Protein AF-A0A7X8PQJ4-F1 (afdb_monomer)

Secondary structure (DSSP, 8-state):
-----HHHHHHHHHHHHHHHHHHTT---HHHHHHHHHHHHHHHHS-HHHHHHHHHHHHHHHHHHHHHHHHHHHHHHHHHHHHHHTTHHHHHHHHHHTT--SHHHHHHHHHHHHHHHHHHH-HHHHHHHHHHHHHHHHH--

Mean predicted aligned error: 9.0 Å

Radius of gyration: 23.48 Å; Cα contacts (8 Å, |Δi|>4): 88; chains: 1; bounding box: 51×36×57 Å

Structure (mmCIF, N/CA/C/O backbone):
data_AF-A0A7X8PQJ4-F1
#
_entry.id   AF-A0A7X8PQJ4-F1
#
loop_
_atom_site.group_PDB
_atom_site.id
_atom_site.type_symbol
_atom_site.label_atom_id
_atom_site.label_alt_id
_atom_site.label_comp_id
_atom_site.label_asym_id
_atom_site.label_entity_id
_atom_site.label_seq_id
_atom_site.pdbx_PDB_ins_code
_atom_site.Cartn_x
_atom_site.Cartn_y
_atom_site.Cartn_z
_atom_site.occupancy
_atom_site.B_iso_or_equiv
_atom_site.auth_seq_id
_atom_site.auth_comp_id
_atom_site.auth_asym_id
_atom_site.auth_atom_id
_atom_site.pdbx_PDB_model_num
ATOM 1 N N . MET A 1 1 ? 5.283 24.156 -24.333 1.00 41.66 1 MET A N 1
ATOM 2 C CA . MET A 1 1 ? 4.123 23.483 -24.955 1.00 41.66 1 MET A CA 1
ATOM 3 C C . MET A 1 1 ? 4.393 21.994 -24.891 1.00 41.66 1 MET A C 1
ATOM 5 O O . MET A 1 1 ? 5.448 21.582 -25.348 1.00 41.66 1 MET A O 1
ATOM 9 N N . VAL A 1 2 ? 3.533 21.214 -24.233 1.00 55.91 2 VAL A N 1
ATOM 10 C CA . VAL A 1 2 ? 3.668 19.750 -24.219 1.00 55.91 2 VAL A CA 1
ATOM 11 C C . VAL A 1 2 ? 3.166 19.260 -25.573 1.00 55.91 2 VAL A C 1
ATOM 13 O O . VAL A 1 2 ? 1.962 19.221 -25.806 1.00 55.91 2 VAL A O 1
ATOM 16 N N . GLU A 1 3 ? 4.080 18.985 -26.501 1.00 59.69 3 GLU A N 1
ATOM 17 C CA . GLU A 1 3 ? 3.723 18.332 -27.759 1.00 59.69 3 GLU A CA 1
ATOM 18 C C . GLU A 1 3 ? 3.397 16.865 -27.464 1.00 59.69 3 GLU A C 1
ATOM 20 O O . GLU A 1 3 ? 4.221 16.127 -26.916 1.00 59.69 3 GLU A O 1
ATOM 25 N N . LEU A 1 4 ? 2.178 16.436 -27.805 1.00 64.31 4 LEU A N 1
ATOM 26 C CA . LEU A 1 4 ? 1.785 15.030 -27.744 1.00 64.31 4 LEU A CA 1
ATOM 27 C C . LEU A 1 4 ? 2.566 14.237 -28.798 1.00 64.31 4 LEU A C 1
ATOM 29 O O . LEU A 1 4 ? 2.097 14.008 -29.910 1.00 64.31 4 LEU A O 1
ATOM 33 N N . GLY A 1 5 ? 3.781 13.828 -28.444 1.00 79.12 5 GLY A N 1
ATOM 34 C CA . GLY A 1 5 ? 4.595 12.937 -29.262 1.00 79.12 5 GLY A CA 1
ATOM 35 C C . GLY A 1 5 ? 4.077 11.495 -29.257 1.00 79.12 5 GLY A C 1
ATOM 36 O O . GLY A 1 5 ? 3.296 11.097 -28.389 1.00 79.12 5 GLY A O 1
ATOM 37 N N . LEU A 1 6 ? 4.595 10.686 -30.186 1.00 77.12 6 LEU A N 1
ATOM 38 C CA . LEU A 1 6 ? 4.273 9.261 -30.379 1.00 77.12 6 LEU A CA 1
ATOM 39 C C . LEU A 1 6 ? 4.314 8.433 -29.074 1.00 77.12 6 LEU A C 1
ATOM 41 O O . LEU A 1 6 ? 3.552 7.486 -28.895 1.00 77.12 6 LEU A O 1
ATOM 45 N N . ILE A 1 7 ? 5.178 8.827 -28.133 1.00 80.56 7 ILE A N 1
ATOM 46 C CA . ILE A 1 7 ? 5.377 8.154 -26.845 1.00 80.56 7 ILE A CA 1
ATOM 47 C C . ILE A 1 7 ? 4.167 8.265 -25.908 1.00 80.56 7 ILE A C 1
ATOM 49 O O . ILE A 1 7 ? 3.881 7.327 -25.168 1.00 80.56 7 ILE A O 1
ATOM 53 N N . HIS A 1 8 ? 3.423 9.375 -25.963 1.00 82.31 8 HIS A N 1
ATOM 54 C CA . HIS A 1 8 ? 2.251 9.588 -25.108 1.00 82.31 8 HIS A CA 1
ATOM 55 C C . HIS A 1 8 ? 1.092 8.686 -25.547 1.00 82.31 8 HIS A C 1
ATOM 57 O O . HIS A 1 8 ? 0.395 8.115 -24.710 1.00 82.31 8 HIS A O 1
ATOM 63 N N . TRP A 1 9 ? 0.931 8.493 -26.861 1.00 84.44 9 TRP A N 1
ATOM 64 C CA . TRP A 1 9 ? -0.037 7.549 -27.422 1.00 84.44 9 TRP A CA 1
ATOM 65 C C . TRP A 1 9 ? 0.334 6.094 -27.133 1.00 84.44 9 TRP A C 1
ATOM 67 O O . TRP A 1 9 ? -0.539 5.307 -26.765 1.00 84.44 9 TRP A O 1
ATOM 77 N N . ALA A 1 10 ? 1.621 5.746 -27.224 1.00 84.31 10 ALA A N 1
ATOM 78 C CA . ALA A 1 10 ? 2.101 4.426 -26.821 1.00 84.31 10 ALA A CA 1
ATOM 79 C C . ALA A 1 10 ? 1.835 4.162 -25.328 1.00 84.31 10 ALA A C 1
ATOM 81 O O . ALA A 1 10 ? 1.348 3.091 -24.968 1.00 84.31 10 ALA A O 1
ATOM 82 N N . TYR A 1 11 ? 2.081 5.150 -24.462 1.00 86.12 11 TYR A N 1
ATOM 83 C CA . TYR A 1 11 ? 1.780 5.056 -23.034 1.00 86.12 11 TYR A CA 1
ATOM 84 C C . TYR A 1 11 ? 0.283 4.833 -22.776 1.00 86.12 11 TYR A C 1
ATOM 86 O O . TYR A 1 11 ? -0.079 3.890 -22.072 1.00 86.12 11 TYR A O 1
ATOM 94 N N . LEU A 1 12 ? -0.591 5.638 -23.394 1.00 88.62 12 LEU A N 1
ATOM 95 C CA . LEU A 1 12 ? -2.046 5.504 -23.253 1.00 88.62 12 LEU A CA 1
ATOM 96 C C . LEU A 1 12 ? -2.536 4.112 -23.682 1.00 88.62 12 LEU A C 1
ATOM 98 O O . LEU A 1 12 ? -3.353 3.502 -22.991 1.00 88.62 12 LEU A O 1
ATOM 102 N N . PHE A 1 13 ? -2.008 3.590 -24.793 1.00 90.38 13 PHE A N 1
ATOM 103 C CA . PHE A 1 13 ? -2.324 2.244 -25.265 1.00 90.38 13 PHE A CA 1
ATOM 104 C C . PHE A 1 13 ? -1.974 1.179 -24.215 1.00 90.38 13 PHE A C 1
ATOM 106 O O . PHE A 1 13 ? -2.826 0.361 -23.871 1.00 90.38 13 PHE A O 1
ATOM 113 N N . PHE A 1 14 ? -0.766 1.213 -23.644 1.00 87.75 14 PHE A N 1
ATOM 114 C CA . PHE A 1 14 ? -0.373 0.245 -22.615 1.00 87.75 14 PHE A CA 1
ATOM 115 C C . PHE A 1 14 ? -1.207 0.362 -21.335 1.00 87.75 14 PHE A C 1
ATOM 117 O O . PHE A 1 14 ? -1.555 -0.665 -20.752 1.00 87.75 14 PHE A O 1
ATOM 124 N N . VAL A 1 15 ? -1.598 1.574 -20.927 1.00 90.19 15 VAL A N 1
ATOM 125 C CA . VAL A 1 15 ? -2.512 1.771 -19.787 1.00 90.19 15 VAL A CA 1
ATOM 126 C C . VAL A 1 15 ? -3.863 1.097 -20.042 1.00 90.19 15 VAL A C 1
ATOM 128 O O . VAL A 1 15 ? -4.360 0.380 -19.173 1.00 90.19 15 VAL A O 1
ATOM 131 N N . LEU A 1 16 ? -4.435 1.250 -21.238 1.00 92.62 16 LEU A N 1
ATOM 132 C CA . LEU A 1 16 ? -5.688 0.580 -21.602 1.00 92.62 16 LEU A CA 1
ATOM 133 C C . LEU A 1 16 ? -5.553 -0.947 -21.599 1.00 92.62 16 LEU A C 1
ATOM 135 O O . LEU A 1 16 ? -6.453 -1.637 -21.117 1.00 92.62 16 LEU A O 1
ATOM 139 N N . VAL A 1 17 ? -4.427 -1.483 -22.080 1.00 90.62 17 VAL A N 1
ATOM 140 C CA . VAL A 1 17 ? -4.157 -2.930 -22.041 1.00 90.62 17 VAL A CA 1
ATOM 141 C C . VAL A 1 17 ? -4.075 -3.431 -20.596 1.00 90.62 17 VAL A C 1
ATOM 143 O O . VAL A 1 17 ? -4.689 -4.450 -20.278 1.00 90.62 17 VAL A O 1
ATOM 146 N N . ILE A 1 18 ? -3.392 -2.707 -19.701 1.00 90.88 18 ILE A N 1
ATOM 147 C CA . ILE A 1 18 ? -3.318 -3.054 -18.271 1.00 90.88 18 ILE A CA 1
ATOM 148 C C . ILE A 1 18 ? -4.719 -3.063 -17.646 1.00 90.88 18 ILE A C 1
ATOM 150 O O . ILE A 1 18 ? -5.077 -4.030 -16.973 1.00 90.88 18 ILE A O 1
ATOM 154 N N . ILE A 1 19 ? -5.537 -2.038 -17.907 1.00 92.31 19 ILE A N 1
ATOM 155 C CA . ILE A 1 19 ? -6.917 -1.962 -17.399 1.00 92.31 19 ILE A CA 1
ATOM 156 C C . ILE A 1 19 ? -7.759 -3.130 -17.927 1.00 92.31 19 ILE A C 1
ATOM 158 O O . ILE A 1 19 ? -8.479 -3.764 -17.157 1.00 92.31 19 ILE A O 1
ATOM 162 N N . CYS A 1 20 ? -7.647 -3.463 -19.214 1.00 91.69 20 CYS A N 1
ATOM 163 C CA . CYS A 1 20 ? -8.364 -4.593 -19.805 1.00 91.69 20 CYS A CA 1
ATOM 164 C C . CYS A 1 20 ? -7.999 -5.917 -19.108 1.00 91.69 20 CYS A C 1
ATOM 166 O O . CYS A 1 20 ? -8.875 -6.695 -18.731 1.00 91.69 20 CYS A O 1
ATOM 168 N N . VAL A 1 21 ? -6.710 -6.136 -18.837 1.00 91.62 21 VAL A N 1
ATOM 169 C CA . VAL A 1 21 ? -6.214 -7.329 -18.131 1.00 91.62 21 VAL A CA 1
ATOM 170 C C . VAL A 1 21 ? -6.699 -7.364 -16.675 1.00 91.62 21 VAL A C 1
ATOM 172 O O . VAL A 1 21 ? -7.096 -8.431 -16.198 1.00 91.62 21 VAL A O 1
ATOM 175 N N . MET A 1 22 ? -6.756 -6.210 -15.993 1.00 91.62 22 MET A N 1
ATOM 176 C CA . MET A 1 22 ? -7.358 -6.098 -14.655 1.00 91.62 22 MET A CA 1
ATOM 177 C C . MET A 1 22 ? -8.840 -6.484 -14.660 1.00 91.62 22 MET A C 1
ATOM 179 O O . MET A 1 22 ? -9.280 -7.219 -13.776 1.00 91.62 22 MET A O 1
ATOM 183 N N . ILE A 1 23 ? -9.608 -6.041 -15.663 1.00 93.50 23 ILE A N 1
ATOM 184 C CA . ILE A 1 23 ? -11.028 -6.404 -15.817 1.00 93.50 23 ILE A CA 1
ATOM 185 C C . ILE A 1 23 ? -11.174 -7.915 -16.038 1.00 93.50 23 ILE A C 1
ATOM 187 O O . ILE A 1 23 ? -12.059 -8.544 -15.457 1.00 93.50 23 ILE A O 1
ATOM 191 N N . MET A 1 24 ? -10.265 -8.520 -16.805 1.00 92.62 24 MET A N 1
ATOM 192 C CA . MET A 1 24 ? -10.208 -9.971 -17.014 1.00 92.62 24 MET A CA 1
ATOM 193 C C . MET A 1 24 ? -9.715 -10.759 -15.786 1.00 92.62 24 MET A C 1
ATOM 195 O O . MET A 1 24 ? -9.611 -11.984 -15.868 1.00 92.62 24 MET A O 1
ATOM 199 N N . ARG A 1 25 ? -9.417 -10.088 -14.660 1.00 87.88 25 ARG A N 1
ATOM 200 C CA . ARG A 1 25 ? -8.897 -10.679 -13.413 1.00 87.88 25 ARG A CA 1
ATOM 201 C C . ARG A 1 25 ? -7.660 -11.565 -13.629 1.00 87.88 25 ARG A C 1
ATOM 203 O O . ARG A 1 25 ? -7.504 -12.579 -12.952 1.00 87.88 25 ARG A O 1
ATOM 210 N N . ARG A 1 26 ? -6.801 -11.208 -14.589 1.00 85.31 26 ARG A N 1
ATOM 211 C CA . ARG A 1 26 ? -5.536 -11.911 -14.859 1.00 85.31 26 ARG A CA 1
ATOM 212 C C . ARG A 1 26 ? -4.344 -11.146 -14.296 1.00 85.31 26 ARG A C 1
ATOM 214 O O . ARG A 1 26 ? -4.438 -9.949 -14.031 1.00 85.31 26 ARG A O 1
ATOM 221 N N . ASP A 1 27 ? -3.216 -11.838 -14.155 1.00 85.12 27 ASP A N 1
ATOM 222 C CA . ASP A 1 27 ? -1.963 -11.246 -13.691 1.00 85.12 27 ASP A CA 1
ATOM 223 C C . ASP A 1 27 ? -1.497 -10.117 -14.622 1.00 85.12 27 ASP A C 1
ATOM 225 O O . ASP A 1 27 ? -1.181 -10.325 -15.795 1.00 85.12 27 ASP A O 1
ATOM 229 N N . THR A 1 28 ? -1.434 -8.897 -14.088 1.00 88.50 28 THR A N 1
ATOM 230 C CA . THR A 1 28 ? -1.013 -7.694 -14.823 1.00 88.50 28 THR A CA 1
ATOM 231 C C . THR A 1 28 ? 0.499 -7.515 -14.862 1.00 88.50 28 THR A C 1
ATOM 233 O O . THR A 1 28 ? 0.999 -6.741 -15.674 1.00 88.50 28 THR A O 1
ATOM 236 N N . SER A 1 29 ? 1.240 -8.235 -14.018 1.00 87.44 29 SER A N 1
ATOM 237 C CA . SER A 1 29 ? 2.692 -8.094 -13.856 1.00 87.44 29 SER A CA 1
ATOM 238 C C . SER A 1 29 ? 3.444 -8.258 -15.178 1.00 87.44 29 SER A C 1
ATOM 240 O O . SER A 1 29 ? 4.243 -7.394 -15.537 1.00 87.44 29 SER A O 1
ATOM 242 N N . LEU A 1 30 ? 3.134 -9.308 -15.944 1.00 87.62 30 LEU A N 1
ATOM 243 C CA . LEU A 1 30 ? 3.740 -9.558 -17.256 1.00 87.62 30 LEU A CA 1
ATOM 244 C C . LEU A 1 30 ? 3.457 -8.422 -18.244 1.00 87.62 30 LEU A C 1
ATOM 246 O O . LEU A 1 30 ? 4.355 -7.979 -18.957 1.00 87.62 30 LEU A O 1
ATOM 250 N N . VAL A 1 31 ? 2.224 -7.915 -18.255 1.00 88.56 31 VAL A N 1
ATOM 251 C CA . VAL A 1 31 ? 1.798 -6.821 -19.139 1.00 88.56 31 VAL A CA 1
ATOM 252 C C . VAL A 1 31 ? 2.505 -5.518 -18.771 1.00 88.56 31 VAL A C 1
ATOM 254 O O . VAL A 1 31 ? 2.967 -4.808 -19.660 1.00 88.56 31 VAL A O 1
ATOM 257 N N . CYS A 1 32 ? 2.654 -5.223 -17.479 1.00 88.31 32 CYS A N 1
ATOM 258 C CA . CYS A 1 32 ? 3.383 -4.051 -16.999 1.00 88.31 32 CYS A CA 1
ATOM 259 C C . CYS A 1 32 ? 4.874 -4.119 -17.357 1.00 88.31 32 CYS A C 1
ATOM 261 O O . CYS A 1 32 ? 5.427 -3.131 -17.837 1.00 88.31 32 CYS A O 1
ATOM 263 N N . ILE A 1 33 ? 5.517 -5.279 -17.178 1.00 90.06 33 ILE A N 1
ATOM 264 C CA . ILE A 1 33 ? 6.932 -5.477 -17.536 1.00 90.06 33 ILE A CA 1
ATOM 265 C C . ILE A 1 33 ? 7.134 -5.277 -19.042 1.00 90.06 33 ILE A C 1
ATOM 267 O O . ILE A 1 33 ? 8.030 -4.536 -19.447 1.00 90.06 33 ILE A O 1
ATOM 271 N N . LEU A 1 34 ? 6.272 -5.881 -19.868 1.00 89.38 34 LEU A N 1
ATOM 272 C CA . LEU A 1 34 ? 6.298 -5.697 -21.320 1.00 89.38 34 LEU A CA 1
ATOM 273 C C . LEU A 1 34 ? 6.019 -4.245 -21.720 1.00 89.38 34 LEU A C 1
ATOM 275 O O . LEU A 1 34 ? 6.686 -3.724 -22.608 1.00 89.38 34 LEU A O 1
ATOM 279 N N . GLY A 1 35 ? 5.082 -3.571 -21.053 1.00 87.69 35 GLY A N 1
ATOM 280 C CA . GLY A 1 35 ? 4.771 -2.165 -21.302 1.00 87.69 35 GLY A CA 1
ATOM 281 C C . GLY A 1 35 ? 5.957 -1.248 -21.020 1.00 87.69 35 GLY A C 1
ATOM 282 O O . GLY A 1 35 ? 6.329 -0.450 -21.877 1.00 87.69 35 GLY A O 1
ATOM 283 N N . ILE A 1 36 ? 6.607 -1.400 -19.863 1.00 89.69 36 ILE A N 1
ATOM 284 C CA . ILE A 1 36 ? 7.797 -0.615 -19.492 1.00 89.69 36 ILE A CA 1
ATOM 285 C C . ILE A 1 36 ? 8.955 -0.907 -20.454 1.00 89.69 36 ILE A C 1
ATOM 287 O O . ILE A 1 36 ? 9.643 0.017 -20.886 1.00 89.69 36 ILE A O 1
ATOM 291 N N . PHE A 1 37 ? 9.137 -2.170 -20.845 1.00 87.88 37 PHE A N 1
ATOM 292 C CA . PHE A 1 37 ? 10.150 -2.562 -21.821 1.00 87.88 37 PHE A CA 1
ATOM 293 C C . PHE A 1 37 ? 9.901 -1.940 -23.204 1.00 87.88 37 PHE A C 1
ATOM 295 O O . PHE A 1 37 ? 10.802 -1.322 -23.769 1.00 87.88 37 PHE A O 1
ATOM 302 N N . CYS A 1 38 ? 8.679 -2.040 -23.735 1.00 85.94 38 CYS A N 1
ATOM 303 C CA . CYS A 1 38 ? 8.309 -1.465 -25.029 1.00 85.94 38 CYS A CA 1
ATOM 304 C C . CYS A 1 38 ? 8.401 0.065 -25.027 1.00 85.94 38 CYS A C 1
ATOM 306 O O . CYS A 1 38 ? 8.917 0.646 -25.979 1.00 85.94 38 CYS A O 1
ATOM 308 N N . LEU A 1 39 ? 7.960 0.726 -23.954 1.00 86.19 39 LEU A N 1
ATOM 309 C CA . LEU A 1 39 ? 8.115 2.174 -23.803 1.00 86.19 39 LEU A CA 1
ATOM 310 C C . LEU A 1 39 ? 9.594 2.574 -23.728 1.00 86.19 39 LEU A C 1
ATOM 312 O O . LEU A 1 39 ? 9.996 3.540 -24.374 1.00 86.19 39 LEU A O 1
ATOM 316 N N . GLY A 1 40 ? 10.418 1.797 -23.020 1.00 82.88 40 GLY A N 1
ATOM 317 C CA . GLY A 1 40 ? 11.868 1.980 -22.988 1.00 82.88 40 GLY A CA 1
ATOM 318 C C . GLY A 1 40 ? 12.532 1.779 -24.354 1.00 82.88 40 GLY A C 1
ATOM 319 O O . GLY A 1 40 ? 13.485 2.483 -24.680 1.00 82.88 40 GLY A O 1
ATOM 320 N N . LEU A 1 41 ? 12.040 0.851 -25.180 1.00 83.94 41 LEU A N 1
ATOM 321 C CA . LEU A 1 41 ? 12.551 0.635 -26.540 1.00 83.94 41 LEU A CA 1
ATOM 322 C C . LEU A 1 41 ? 12.219 1.810 -27.459 1.00 83.94 41 LEU A C 1
ATOM 324 O O . LEU A 1 41 ? 13.095 2.286 -28.178 1.00 83.94 41 LEU A O 1
ATOM 328 N N . VAL A 1 42 ? 10.980 2.303 -27.405 1.00 82.31 42 VAL A N 1
ATOM 329 C CA . VAL A 1 42 ? 10.536 3.458 -28.203 1.00 82.31 42 VAL A CA 1
ATOM 330 C C . VAL A 1 42 ? 11.264 4.739 -27.778 1.00 82.31 42 VAL A C 1
ATOM 332 O O . VAL A 1 42 ? 11.570 5.572 -28.626 1.00 82.31 42 VAL A O 1
ATOM 335 N N . ALA A 1 43 ? 11.577 4.891 -26.489 1.00 78.69 43 ALA A N 1
ATOM 336 C CA . ALA A 1 43 ? 12.279 6.062 -25.967 1.00 78.69 43 ALA A CA 1
ATOM 337 C C . ALA A 1 43 ? 13.777 6.083 -26.306 1.00 78.69 43 ALA A C 1
ATOM 339 O O . ALA A 1 43 ? 14.332 7.148 -26.563 1.00 78.69 43 ALA A O 1
ATOM 340 N N . THR A 1 44 ? 14.450 4.930 -26.242 1.00 76.56 44 THR A N 1
ATOM 341 C CA . THR A 1 44 ? 15.924 4.872 -26.216 1.00 76.56 44 THR A CA 1
ATOM 342 C C . THR A 1 44 ? 16.540 4.142 -27.414 1.00 76.56 44 THR A C 1
ATOM 344 O O . THR A 1 44 ? 17.758 4.165 -27.569 1.00 76.56 44 THR A O 1
ATOM 347 N N . ALA A 1 45 ? 15.728 3.486 -28.256 1.00 78.38 45 ALA A N 1
ATOM 348 C CA . ALA A 1 45 ? 16.135 2.727 -29.448 1.00 78.38 45 ALA A CA 1
ATOM 349 C C . ALA A 1 45 ? 17.218 1.644 -29.211 1.00 78.38 45 ALA A C 1
ATOM 351 O O . ALA A 1 45 ? 17.834 1.155 -30.156 1.00 78.38 45 ALA A O 1
ATOM 352 N N . SER A 1 46 ? 17.446 1.242 -27.956 1.00 82.25 46 SER A N 1
ATOM 353 C CA . SER A 1 46 ? 18.469 0.272 -27.559 1.00 82.25 46 SER A CA 1
ATOM 354 C C . SER A 1 46 ? 17.914 -0.738 -26.564 1.00 82.25 46 SER A C 1
ATOM 356 O O . SER A 1 46 ? 17.455 -0.373 -25.483 1.00 82.25 46 SER A O 1
ATOM 358 N N . VAL A 1 47 ? 18.032 -2.023 -26.910 1.00 83.31 47 VAL A N 1
ATOM 359 C CA . VAL A 1 47 ? 17.529 -3.155 -26.115 1.00 83.31 47 VAL A CA 1
ATOM 360 C C . VAL A 1 47 ? 18.152 -3.194 -24.719 1.00 83.31 47 VAL A C 1
ATOM 362 O O . VAL A 1 47 ? 17.455 -3.443 -23.737 1.00 83.31 47 VAL A O 1
ATOM 365 N N . TYR A 1 48 ? 19.449 -2.897 -24.611 1.00 86.50 48 TYR A N 1
ATOM 366 C CA . TYR A 1 48 ? 20.154 -2.879 -23.329 1.00 86.50 48 TYR A CA 1
ATOM 367 C C . TYR A 1 48 ? 19.577 -1.821 -22.376 1.00 86.50 48 TYR A C 1
ATOM 369 O O . TYR A 1 48 ? 19.287 -2.121 -21.216 1.00 86.50 48 TYR A O 1
ATOM 377 N N . LEU A 1 49 ? 19.349 -0.598 -22.871 1.00 84.44 49 LEU A N 1
ATOM 378 C CA . LEU A 1 49 ? 18.792 0.480 -22.053 1.00 84.44 49 LEU A CA 1
ATOM 379 C C . LEU A 1 49 ? 17.339 0.208 -21.650 1.00 84.44 49 LEU A C 1
ATOM 381 O O . LEU A 1 49 ? 16.946 0.560 -20.541 1.00 84.44 49 LEU A O 1
ATOM 385 N N . SER A 1 50 ? 16.555 -0.470 -22.487 1.00 86.25 50 SER A N 1
ATOM 386 C CA . SER A 1 50 ? 15.170 -0.827 -22.154 1.00 86.25 50 SER A CA 1
ATOM 387 C C . SER A 1 50 ? 15.078 -1.885 -21.053 1.00 86.25 50 SER A C 1
ATOM 389 O O . SER A 1 50 ? 14.251 -1.751 -20.152 1.00 86.25 50 SER A O 1
ATOM 391 N N . ILE A 1 51 ? 15.954 -2.899 -21.067 1.00 88.44 51 ILE A N 1
ATOM 392 C CA . ILE A 1 51 ? 16.042 -3.892 -19.979 1.00 88.44 51 ILE A CA 1
ATOM 393 C C . ILE A 1 51 ? 16.450 -3.198 -18.676 1.00 88.44 51 ILE A C 1
ATOM 395 O O . ILE A 1 51 ? 15.808 -3.391 -17.642 1.00 88.44 51 ILE A O 1
ATOM 399 N N . MET A 1 52 ? 17.466 -2.332 -18.730 1.00 89.12 52 MET A N 1
ATOM 400 C CA . MET A 1 52 ? 17.871 -1.522 -17.578 1.00 89.12 52 MET A CA 1
ATOM 401 C C . MET A 1 52 ? 16.739 -0.612 -17.082 1.00 89.12 52 MET A C 1
ATOM 403 O O . MET A 1 52 ? 16.594 -0.419 -15.873 1.00 89.12 52 MET A O 1
ATOM 407 N N . GLY A 1 53 ? 15.899 -0.099 -17.983 1.00 87.69 53 GLY A N 1
ATOM 408 C CA . GLY A 1 53 ? 14.698 0.669 -17.656 1.00 87.69 53 GLY A CA 1
ATOM 409 C C . GLY A 1 53 ? 13.685 -0.119 -16.822 1.00 87.69 53 GLY A C 1
ATOM 410 O O . GLY A 1 53 ? 13.181 0.405 -15.829 1.00 87.69 53 GLY A O 1
ATOM 411 N N . VAL A 1 54 ? 13.450 -1.398 -17.142 1.00 91.19 54 VAL A N 1
ATOM 412 C CA . VAL A 1 54 ? 12.591 -2.281 -16.331 1.00 91.19 54 VAL A CA 1
ATOM 413 C C . VAL A 1 54 ? 13.155 -2.436 -14.918 1.00 91.19 54 VAL A C 1
ATOM 415 O O . VAL A 1 54 ? 12.439 -2.188 -13.949 1.00 91.19 54 VAL A O 1
ATOM 418 N N . PHE A 1 55 ? 14.442 -2.762 -14.768 1.00 91.25 55 PHE A N 1
ATOM 419 C CA . PHE A 1 55 ? 15.056 -2.879 -13.437 1.00 91.25 55 PHE A CA 1
ATOM 420 C C . PHE A 1 55 ? 15.010 -1.560 -12.659 1.00 91.25 55 PHE A C 1
ATOM 422 O O . PHE A 1 55 ? 14.706 -1.546 -11.466 1.00 91.25 55 PHE A O 1
ATOM 429 N N . SER A 1 56 ? 15.244 -0.440 -13.341 1.00 90.62 56 SER A N 1
ATOM 430 C CA . SER A 1 56 ? 15.190 0.894 -12.737 1.00 90.62 56 SER A CA 1
ATOM 431 C C . SER A 1 56 ? 13.777 1.241 -12.258 1.00 90.62 56 SER A C 1
ATOM 433 O O . SER A 1 56 ? 13.625 1.820 -11.185 1.00 90.62 56 SER A O 1
ATOM 435 N N . SER A 1 57 ? 12.742 0.827 -12.996 1.00 90.69 57 SER A N 1
ATOM 436 C CA . SER A 1 57 ? 11.339 0.990 -12.597 1.00 90.69 57 SER A CA 1
ATOM 437 C C . SER A 1 57 ? 10.986 0.189 -11.340 1.00 90.69 57 SER A C 1
ATOM 439 O O . SER A 1 57 ? 10.261 0.686 -10.481 1.00 90.69 57 SER A O 1
ATOM 441 N N . LEU A 1 58 ? 11.557 -1.011 -11.177 1.00 91.00 58 LEU A N 1
ATOM 442 C CA . LEU A 1 58 ? 11.379 -1.823 -9.971 1.00 91.00 58 LEU A CA 1
ATOM 443 C C . LEU A 1 58 ? 12.063 -1.169 -8.767 1.00 91.00 58 LEU A C 1
ATOM 445 O O . LEU A 1 58 ? 11.468 -1.078 -7.694 1.00 91.00 58 LEU A O 1
ATOM 449 N N . ILE A 1 59 ? 13.284 -0.655 -8.949 1.00 92.94 59 ILE A N 1
ATOM 450 C CA . ILE A 1 59 ? 13.995 0.102 -7.908 1.00 92.94 59 ILE A CA 1
ATOM 451 C C . ILE A 1 59 ? 13.198 1.356 -7.523 1.00 92.94 59 ILE A C 1
ATOM 453 O O . ILE A 1 59 ? 13.091 1.673 -6.338 1.00 92.94 59 ILE A O 1
ATOM 457 N N . TYR A 1 60 ? 12.628 2.056 -8.506 1.00 92.31 60 TYR A N 1
ATOM 458 C CA . TYR A 1 60 ? 11.777 3.220 -8.276 1.00 92.31 60 TYR A CA 1
ATOM 459 C C . TYR A 1 60 ? 10.523 2.852 -7.471 1.00 92.31 60 TYR A C 1
ATOM 461 O O . TYR A 1 60 ? 10.264 3.467 -6.439 1.00 92.31 60 TYR A O 1
ATOM 469 N N . ALA A 1 61 ? 9.812 1.791 -7.864 1.00 90.69 61 ALA A N 1
ATOM 470 C CA . ALA A 1 61 ? 8.630 1.312 -7.151 1.00 90.69 61 ALA A CA 1
ATOM 471 C C . ALA A 1 61 ? 8.941 0.953 -5.689 1.00 90.69 61 ALA A C 1
ATOM 473 O O . ALA A 1 61 ? 8.212 1.365 -4.791 1.00 90.69 61 ALA A O 1
ATOM 474 N N . ILE A 1 62 ? 10.045 0.240 -5.430 1.00 90.81 62 ILE A N 1
ATOM 475 C CA . ILE A 1 62 ? 10.467 -0.112 -4.064 1.00 90.81 62 ILE A CA 1
ATOM 476 C C . ILE A 1 62 ? 10.732 1.145 -3.227 1.00 90.81 62 ILE A C 1
ATOM 478 O O . ILE A 1 62 ? 10.311 1.206 -2.073 1.00 90.81 62 ILE A O 1
ATOM 482 N N . LYS A 1 63 ? 11.411 2.151 -3.791 1.00 92.75 63 LYS A N 1
ATOM 483 C CA . LYS A 1 63 ? 11.707 3.408 -3.086 1.00 92.75 63 LYS A CA 1
ATOM 484 C C . LYS A 1 63 ? 10.440 4.180 -2.722 1.00 92.75 63 LYS A C 1
ATOM 486 O O . LYS A 1 63 ? 10.330 4.631 -1.587 1.00 92.75 63 LYS A O 1
ATOM 491 N N . GLU A 1 64 ? 9.486 4.285 -3.644 1.00 91.06 64 GLU A N 1
ATOM 492 C CA . GLU A 1 64 ? 8.196 4.945 -3.394 1.00 91.06 64 GLU A CA 1
ATOM 493 C C . GLU A 1 64 ? 7.370 4.194 -2.336 1.00 91.06 64 GLU A C 1
ATOM 495 O O . GLU A 1 64 ? 6.845 4.782 -1.388 1.00 91.06 64 GLU A O 1
ATOM 500 N N . LEU A 1 65 ? 7.311 2.863 -2.436 1.00 93.56 65 LEU A N 1
ATOM 501 C CA . LEU A 1 65 ? 6.557 2.028 -1.500 1.00 93.56 65 LEU A CA 1
ATOM 502 C C . LEU A 1 65 ? 7.180 1.994 -0.099 1.00 93.56 65 LEU A C 1
ATOM 504 O O . LEU A 1 65 ? 6.444 1.852 0.876 1.00 93.56 65 LEU A O 1
ATOM 508 N N . MET A 1 66 ? 8.498 2.157 0.043 1.00 92.62 66 MET A N 1
ATOM 509 C CA . MET A 1 66 ? 9.181 2.097 1.342 1.00 92.62 66 MET A CA 1
ATOM 510 C C . MET A 1 66 ? 8.600 3.089 2.359 1.00 92.62 66 MET A C 1
ATOM 512 O O . MET A 1 66 ? 8.378 2.717 3.513 1.00 92.62 66 MET A O 1
ATOM 516 N N . GLY A 1 67 ? 8.286 4.316 1.926 1.00 91.12 67 GLY A N 1
ATOM 517 C CA . GLY A 1 67 ? 7.642 5.317 2.780 1.00 91.12 67 GLY A CA 1
ATOM 518 C C . GLY A 1 67 ? 6.267 4.856 3.269 1.00 91.12 67 GLY A C 1
ATOM 519 O O . GLY A 1 67 ? 5.969 4.926 4.461 1.00 91.12 67 GLY A O 1
ATOM 520 N N . THR A 1 68 ? 5.453 4.295 2.371 1.00 90.69 68 THR A N 1
ATOM 521 C CA . THR A 1 68 ? 4.128 3.761 2.728 1.00 90.69 68 THR A CA 1
ATOM 522 C C . THR A 1 68 ? 4.212 2.546 3.653 1.00 90.69 68 THR A C 1
ATOM 524 O O . THR A 1 68 ? 3.444 2.451 4.607 1.00 90.69 68 THR A O 1
ATOM 527 N N . ILE A 1 69 ? 5.182 1.653 3.438 1.00 91.19 69 ILE A N 1
ATOM 528 C CA . ILE A 1 69 ? 5.396 0.459 4.265 1.00 91.19 69 ILE A CA 1
ATOM 529 C C . ILE A 1 69 ? 5.779 0.859 5.691 1.00 91.19 69 ILE A C 1
ATOM 531 O O . ILE A 1 69 ? 5.261 0.276 6.642 1.00 91.19 69 ILE A O 1
ATOM 535 N N . LEU A 1 70 ? 6.650 1.861 5.849 1.00 91.31 70 LEU A N 1
ATOM 536 C CA . LEU A 1 70 ? 7.039 2.380 7.160 1.00 91.31 70 LE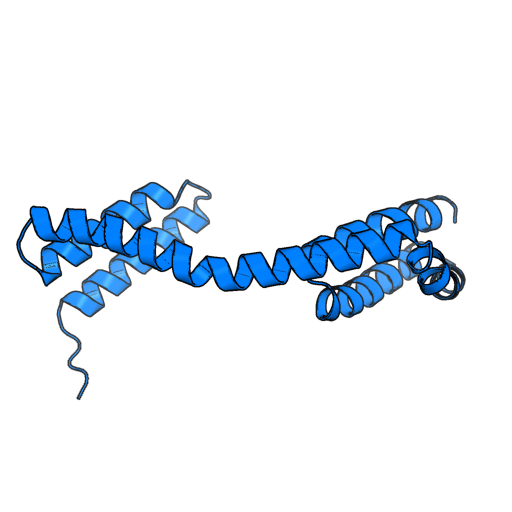U A CA 1
ATOM 537 C C . LEU A 1 70 ? 5.834 2.957 7.913 1.00 91.31 70 LEU A C 1
ATOM 539 O O . LEU A 1 70 ? 5.657 2.686 9.097 1.00 91.31 70 LEU A O 1
ATOM 543 N N . ILE A 1 71 ? 4.975 3.711 7.228 1.00 89.94 71 ILE A N 1
ATOM 544 C CA . ILE A 1 71 ? 3.751 4.252 7.832 1.00 89.94 71 ILE A CA 1
ATOM 545 C C . ILE A 1 71 ? 2.825 3.111 8.278 1.00 89.94 71 ILE A C 1
ATOM 547 O O . ILE A 1 71 ? 2.384 3.087 9.427 1.00 89.94 71 ILE A O 1
ATOM 551 N N . ILE A 1 72 ? 2.569 2.132 7.403 1.00 90.06 72 ILE A N 1
ATOM 552 C CA . ILE A 1 72 ? 1.702 0.986 7.716 1.00 90.06 72 ILE A CA 1
ATOM 553 C C . ILE A 1 72 ? 2.274 0.168 8.881 1.00 90.06 72 ILE A C 1
ATOM 555 O O . ILE A 1 72 ? 1.509 -0.271 9.741 1.00 90.06 72 ILE A O 1
ATOM 559 N N . SER A 1 73 ? 3.593 -0.029 8.955 1.00 89.69 73 SER A N 1
ATOM 560 C CA . SER A 1 73 ? 4.216 -0.812 10.028 1.00 89.69 73 SER A CA 1
ATOM 561 C C . SER A 1 73 ? 4.089 -0.133 11.392 1.00 89.69 73 SER A C 1
ATOM 563 O O . SER A 1 73 ? 3.719 -0.799 12.360 1.00 89.69 73 SER A O 1
ATOM 565 N N . VAL A 1 74 ? 4.296 1.187 11.466 1.00 89.25 74 VAL A N 1
ATOM 566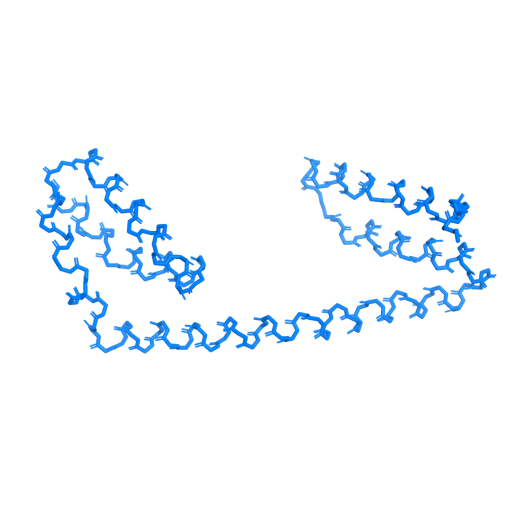 C CA . VAL A 1 74 ? 4.099 1.973 12.695 1.00 89.25 74 VAL A CA 1
ATOM 567 C C . VAL A 1 74 ? 2.636 1.935 13.137 1.00 89.25 74 VAL A C 1
ATOM 569 O O . VAL A 1 74 ? 2.355 1.626 14.295 1.00 89.25 74 VAL A O 1
ATOM 572 N N . ILE A 1 75 ? 1.693 2.171 12.218 1.00 87.25 75 ILE A N 1
ATOM 573 C CA . ILE A 1 75 ? 0.254 2.122 12.521 1.00 87.25 75 ILE A CA 1
ATOM 574 C C . ILE A 1 75 ? -0.155 0.725 13.010 1.00 87.25 75 ILE A C 1
ATOM 576 O O . ILE A 1 75 ? -0.882 0.595 13.995 1.00 87.25 75 ILE A O 1
ATOM 580 N N .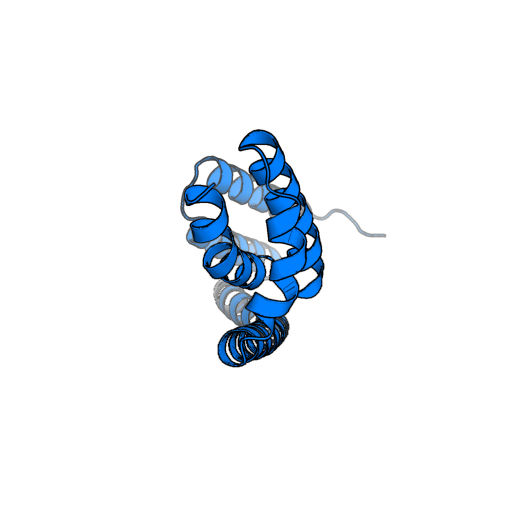 THR A 1 76 ? 0.339 -0.330 12.359 1.00 85.88 76 THR A N 1
ATOM 581 C CA . THR A 1 76 ? 0.037 -1.716 12.743 1.00 85.88 76 THR A CA 1
ATOM 582 C C . THR A 1 76 ? 0.620 -2.053 14.118 1.00 85.88 76 THR A C 1
ATOM 584 O O . THR A 1 76 ? -0.052 -2.707 14.915 1.00 85.88 76 THR A O 1
ATOM 587 N N . ALA A 1 77 ? 1.828 -1.577 14.440 1.00 88.88 77 ALA A N 1
ATOM 588 C CA . ALA A 1 77 ? 2.427 -1.748 15.763 1.00 88.88 77 ALA A CA 1
ATOM 589 C C . ALA A 1 77 ? 1.604 -1.044 16.854 1.00 88.88 77 ALA A C 1
ATOM 591 O O . ALA A 1 77 ? 1.245 -1.672 17.847 1.00 88.88 77 ALA A O 1
ATOM 592 N N . MET A 1 78 ? 1.216 0.218 16.636 1.00 85.75 78 MET A N 1
ATOM 593 C CA . MET A 1 78 ? 0.347 0.955 17.563 1.00 85.75 78 MET A CA 1
ATOM 594 C C . MET A 1 78 ? -1.011 0.269 17.752 1.00 85.75 78 MET A C 1
ATOM 596 O O . MET A 1 78 ? -1.487 0.128 18.876 1.00 85.75 78 MET A O 1
ATOM 600 N N . SER A 1 79 ? -1.629 -0.188 16.661 1.00 82.75 79 SER A N 1
ATOM 601 C CA . SER A 1 79 ? -2.887 -0.938 16.696 1.00 82.75 79 SER A CA 1
ATOM 602 C C . SER A 1 79 ? -2.764 -2.216 17.536 1.00 82.75 79 SER A C 1
ATOM 604 O O . SER A 1 79 ? -3.650 -2.512 18.340 1.00 82.75 79 SER A O 1
ATOM 606 N N . LYS A 1 80 ? -1.648 -2.942 17.408 1.00 82.62 80 LYS A N 1
ATOM 607 C CA . LYS A 1 80 ? -1.374 -4.154 18.187 1.00 82.62 80 LYS A CA 1
ATOM 608 C C . LYS A 1 80 ? -1.175 -3.863 19.679 1.00 82.62 80 LYS A C 1
ATOM 610 O O . LYS A 1 80 ? -1.701 -4.604 20.506 1.00 82.62 80 LYS A O 1
ATOM 615 N N . GLU A 1 81 ? -0.497 -2.771 20.026 1.00 86.25 81 GLU A N 1
ATOM 616 C CA . GLU A 1 81 ? -0.344 -2.336 21.423 1.00 86.25 81 GLU A CA 1
ATOM 617 C C . GLU A 1 81 ? -1.682 -1.921 22.054 1.00 86.25 81 GLU A C 1
ATOM 619 O O . GLU A 1 81 ? -1.978 -2.295 23.190 1.00 86.25 81 GLU A O 1
ATOM 624 N N . LEU A 1 82 ? -2.544 -1.220 21.309 1.00 79.88 82 LEU A N 1
ATOM 625 C CA . LEU A 1 82 ? -3.888 -0.844 21.772 1.00 79.88 82 LEU A CA 1
ATOM 626 C C . LEU A 1 82 ? -4.780 -2.061 22.057 1.00 79.88 82 LEU A C 1
ATOM 628 O O . LEU A 1 82 ? -5.573 -2.031 23.003 1.00 79.88 82 LEU A O 1
ATOM 632 N N . LEU A 1 83 ? -4.637 -3.129 21.264 1.00 78.00 83 LEU A N 1
ATOM 633 C CA . LEU A 1 83 ? -5.280 -4.422 21.521 1.00 78.00 83 LEU A CA 1
ATOM 634 C C . LEU A 1 83 ? -4.715 -5.092 22.771 1.00 78.00 83 LEU A C 1
ATOM 636 O O . LEU A 1 83 ? -5.481 -5.480 23.648 1.00 78.00 83 LEU A O 1
ATOM 640 N N . SER A 1 84 ? -3.386 -5.196 22.874 1.00 81.44 84 SER A N 1
ATOM 641 C CA . SER A 1 84 ? -2.722 -5.863 24.002 1.00 81.44 84 SER A CA 1
ATOM 642 C C . SER A 1 84 ? -2.988 -5.173 25.341 1.00 81.44 84 SER A C 1
ATOM 644 O O . SER A 1 84 ? -2.989 -5.825 26.381 1.00 81.44 84 SER A O 1
ATOM 646 N N . SER A 1 85 ? -3.216 -3.861 25.321 1.00 82.56 85 SER A N 1
ATOM 647 C CA . SER A 1 85 ? -3.490 -3.062 26.518 1.00 82.56 85 SER A CA 1
ATOM 648 C C . SER A 1 85 ? -4.940 -3.178 27.012 1.00 82.56 85 SER A C 1
ATOM 650 O O . SER A 1 85 ? -5.272 -2.599 28.042 1.00 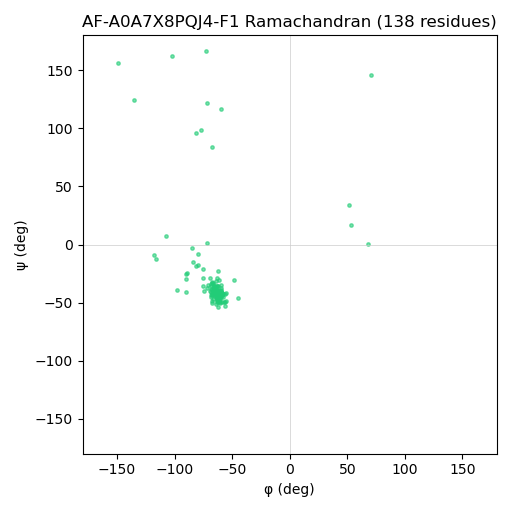82.56 85 SER A O 1
ATOM 652 N N . GLY A 1 86 ? -5.845 -3.825 26.264 1.00 74.56 86 GLY A N 1
ATOM 653 C CA . GLY A 1 86 ? -7.283 -3.877 26.587 1.00 74.56 86 GLY A CA 1
ATOM 654 C C . GLY A 1 86 ? -8.022 -2.533 26.455 1.00 74.56 86 GLY A C 1
ATOM 655 O O . GLY A 1 86 ? -9.237 -2.451 26.655 1.00 74.56 86 GLY A O 1
ATOM 656 N N . ILE A 1 87 ? -7.317 -1.466 26.063 1.00 74.44 87 ILE A N 1
ATOM 657 C CA . ILE A 1 87 ? -7.893 -0.136 25.823 1.00 74.44 87 ILE A CA 1
ATOM 658 C C . ILE A 1 87 ? -8.962 -0.226 24.732 1.00 74.44 87 ILE A C 1
ATOM 660 O O . ILE A 1 87 ? -10.026 0.379 24.865 1.00 74.44 87 ILE A O 1
ATOM 664 N N . ASN A 1 88 ? -8.719 -1.034 23.695 1.00 72.69 88 ASN A N 1
ATOM 665 C CA . ASN A 1 88 ? -9.662 -1.214 22.595 1.00 72.69 88 ASN A CA 1
ATOM 666 C C . ASN A 1 88 ? -11.027 -1.756 23.068 1.00 72.69 88 ASN A C 1
ATOM 668 O O . ASN A 1 88 ? -12.065 -1.257 22.643 1.00 72.69 88 ASN A O 1
ATOM 672 N N . GLU A 1 89 ? -11.059 -2.707 24.007 1.00 70.94 89 GLU A N 1
ATOM 673 C CA . GLU A 1 89 ? -12.326 -3.229 24.547 1.00 70.94 89 GLU A CA 1
ATOM 674 C C . GLU A 1 89 ? -13.095 -2.162 25.334 1.00 70.94 89 GLU A C 1
ATOM 676 O O . GLU A 1 89 ? -14.312 -2.015 25.194 1.00 70.94 89 GLU A O 1
ATOM 681 N N . THR A 1 90 ? -12.369 -1.345 26.098 1.00 72.50 90 THR A N 1
ATOM 682 C CA . THR A 1 90 ? -12.949 -0.255 26.894 1.00 72.50 90 THR A CA 1
ATOM 683 C C . THR A 1 90 ? -13.501 0.864 26.001 1.00 72.50 90 THR A C 1
ATOM 685 O O . THR A 1 90 ? -14.567 1.415 26.278 1.00 72.50 90 THR A O 1
ATOM 688 N N . MET A 1 91 ? -12.816 1.175 24.895 1.00 71.38 91 MET A N 1
ATOM 689 C CA . MET A 1 91 ? -13.257 2.164 23.903 1.00 71.38 91 MET A CA 1
ATOM 690 C C . MET A 1 91 ? -14.520 1.729 23.153 1.00 71.38 91 MET A C 1
ATOM 692 O O . MET A 1 91 ? -15.345 2.571 22.791 1.00 71.38 91 MET A O 1
ATOM 696 N N . VAL A 1 92 ? -14.688 0.426 22.928 1.00 69.62 92 VAL A N 1
ATOM 697 C CA . VAL A 1 92 ? -15.807 -0.124 22.150 1.00 69.62 92 VAL A CA 1
ATOM 698 C C . VAL A 1 92 ? -17.031 -0.428 23.026 1.00 69.62 92 VAL A C 1
ATOM 700 O O . VAL A 1 92 ? -18.167 -0.351 22.549 1.00 69.62 92 VAL A O 1
ATOM 703 N N . TYR A 1 93 ? -16.839 -0.666 24.327 1.00 72.69 93 TYR A N 1
ATOM 704 C CA . TYR A 1 93 ? -17.905 -0.905 25.305 1.00 72.69 93 TYR A CA 1
ATOM 705 C C . TYR A 1 93 ? -19.122 0.050 25.223 1.00 72.69 93 TYR A C 1
ATOM 707 O O . TYR A 1 93 ? -20.251 -0.448 25.212 1.00 72.69 93 TYR A O 1
ATOM 715 N N . PRO A 1 94 ? -18.996 1.391 25.109 1.00 70.69 94 PRO A N 1
ATOM 716 C CA . PRO A 1 94 ? -20.168 2.266 24.994 1.00 70.69 94 PRO A CA 1
ATOM 717 C C . PRO A 1 94 ? -20.988 2.020 23.718 1.00 70.69 94 PRO A C 1
ATOM 719 O O . PRO A 1 94 ? -22.214 2.138 23.748 1.00 70.69 94 PRO A O 1
ATOM 722 N N . PHE A 1 95 ? -20.346 1.615 22.620 1.00 70.75 95 PHE A N 1
ATOM 723 C CA . PHE A 1 95 ? -21.022 1.349 21.349 1.00 70.75 95 PHE A CA 1
ATOM 724 C C . PHE A 1 95 ? -21.792 0.028 21.369 1.00 70.75 95 PHE A C 1
ATOM 726 O O . PHE A 1 95 ? -22.852 -0.073 20.753 1.00 70.75 95 PHE A O 1
ATOM 733 N N . THR A 1 96 ? -21.351 -0.947 22.168 1.00 69.25 96 THR A N 1
ATOM 734 C CA . THR A 1 96 ? -22.091 -2.206 22.369 1.00 69.25 96 THR A CA 1
ATOM 735 C C . THR A 1 96 ? -23.470 -2.006 23.014 1.00 69.25 96 THR A C 1
ATOM 737 O O . THR A 1 96 ? -24.365 -2.825 22.813 1.00 69.25 96 THR A O 1
ATOM 740 N N . LYS A 1 97 ? -23.695 -0.899 23.743 1.00 69.44 97 LYS A N 1
ATOM 741 C CA . LYS A 1 97 ? -25.014 -0.548 24.315 1.00 69.44 97 LYS A CA 1
ATOM 742 C C . LYS A 1 97 ? -26.009 -0.007 23.281 1.00 69.44 97 LYS A C 1
ATOM 744 O O . LYS A 1 97 ? -27.215 -0.029 23.535 1.00 69.44 97 LYS A O 1
ATOM 749 N N . LEU A 1 98 ? -25.525 0.490 22.141 1.00 71.81 98 LEU A N 1
ATOM 750 C CA . LEU A 1 98 ? -26.361 0.975 21.036 1.00 71.81 98 LEU A CA 1
ATOM 751 C C . LEU A 1 98 ? -26.873 -0.179 20.156 1.00 71.81 98 LEU A C 1
ATOM 753 O O . LEU A 1 98 ? -27.867 -0.020 19.448 1.00 71.81 98 LEU A O 1
ATOM 757 N N . ILE A 1 99 ? -26.233 -1.350 20.233 1.00 71.62 99 ILE A N 1
ATOM 758 C CA . ILE A 1 99 ? -26.600 -2.553 19.486 1.00 71.62 99 ILE A CA 1
ATOM 759 C C . ILE A 1 99 ? -27.759 -3.254 20.206 1.00 71.62 99 ILE A C 1
ATOM 761 O O . ILE A 1 99 ? -27.566 -3.986 21.176 1.00 71.62 99 ILE A O 1
ATOM 765 N N . LYS A 1 100 ? -28.984 -2.972 19.750 1.00 71.19 100 LYS A N 1
ATOM 766 C CA . LYS A 1 100 ? -30.231 -3.570 20.269 1.00 71.19 100 LYS A CA 1
ATOM 767 C C . LYS A 1 100 ? -30.992 -4.414 19.244 1.00 71.19 100 LYS A C 1
ATOM 769 O O . LYS A 1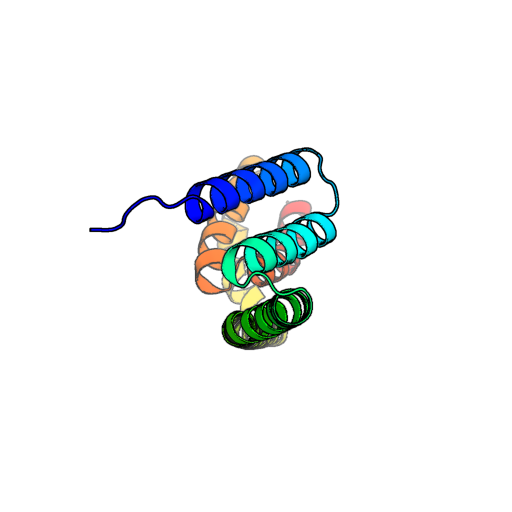 100 ? -31.951 -5.080 19.612 1.00 71.19 100 LYS A O 1
ATOM 774 N N . SER A 1 101 ? -30.626 -4.337 17.964 1.00 78.75 101 SER A N 1
ATOM 775 C CA . SER A 1 101 ? -31.239 -5.118 16.887 1.00 78.75 101 SER A CA 1
ATOM 776 C C . SER A 1 101 ? -30.220 -5.415 15.778 1.00 78.75 101 SER A C 1
ATOM 778 O O . SER A 1 101 ? -29.277 -4.632 15.611 1.00 78.75 101 SER A O 1
ATOM 780 N N . PRO A 1 102 ? -30.416 -6.474 14.967 1.00 76.69 102 PRO A N 1
ATOM 781 C CA . PRO A 1 102 ? -29.476 -6.861 13.908 1.00 76.69 102 PRO A CA 1
ATOM 782 C C . PRO A 1 102 ? -29.259 -5.767 12.851 1.00 76.69 102 PRO A C 1
ATOM 784 O O . PRO A 1 102 ? -28.145 -5.543 12.383 1.00 76.69 102 PRO A O 1
ATOM 787 N N . ALA A 1 103 ? -30.318 -5.027 12.505 1.00 81.88 103 ALA A N 1
ATOM 788 C CA . ALA A 1 103 ? -30.232 -3.915 11.557 1.00 81.88 103 ALA A CA 1
ATOM 789 C C . ALA A 1 103 ? -29.419 -2.734 12.118 1.00 81.88 103 ALA A C 1
ATOM 791 O O . ALA A 1 103 ? -28.647 -2.111 11.389 1.00 81.88 103 ALA A O 1
ATOM 792 N N . LEU A 1 104 ? -29.556 -2.441 13.418 1.00 79.69 104 LEU A N 1
ATOM 793 C CA . LEU A 1 104 ? -28.752 -1.417 14.088 1.00 79.69 104 LEU A CA 1
ATOM 794 C C . LEU A 1 104 ? -27.298 -1.865 14.259 1.00 79.69 104 LEU A C 1
ATOM 796 O O . LEU A 1 104 ? -26.405 -1.036 14.116 1.00 79.69 104 LEU A O 1
ATOM 800 N N . ALA A 1 105 ? -27.048 -3.156 14.498 1.00 78.94 105 ALA A N 1
ATOM 801 C CA . ALA A 1 105 ? -25.698 -3.715 14.563 1.00 78.94 105 ALA A CA 1
ATOM 802 C C . ALA A 1 105 ? -24.926 -3.443 13.264 1.00 78.94 105 ALA A C 1
ATOM 804 O O . ALA A 1 105 ? -23.833 -2.886 13.307 1.00 7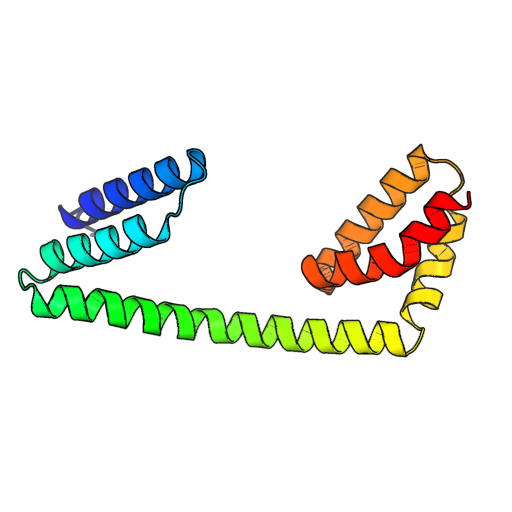8.94 105 ALA A O 1
ATOM 805 N N . TYR A 1 106 ? -25.531 -3.748 12.109 1.00 82.62 106 TYR A N 1
ATOM 806 C CA . TYR A 1 106 ? -24.921 -3.506 10.799 1.00 82.62 106 TYR A CA 1
ATOM 807 C C . TYR A 1 106 ? -24.533 -2.034 10.597 1.00 82.62 106 TYR A C 1
ATOM 809 O O . TYR A 1 106 ? -23.393 -1.731 10.240 1.00 82.62 106 TYR A O 1
ATOM 817 N N . TRP A 1 107 ? -25.458 -1.110 10.875 1.00 85.81 107 TRP A N 1
ATOM 818 C CA . TRP A 1 107 ? -25.212 0.322 10.701 1.00 85.81 107 TRP A CA 1
ATOM 819 C C . TRP A 1 107 ? -24.179 0.874 11.684 1.00 85.81 107 TRP A C 1
ATOM 821 O O . TRP A 1 107 ? -23.293 1.623 11.278 1.00 85.81 107 TRP A O 1
ATOM 831 N N . VAL A 1 108 ? -24.257 0.497 12.961 1.00 83.50 108 VAL A N 1
ATOM 832 C CA . VAL A 1 108 ? -23.320 0.973 13.988 1.00 83.50 108 VAL A CA 1
ATOM 833 C C . VAL A 1 108 ? -21.914 0.442 13.717 1.00 83.50 108 VAL A C 1
ATOM 835 O O . VAL A 1 108 ? -20.972 1.229 13.715 1.00 83.50 108 VAL A O 1
ATOM 838 N N . ILE A 1 109 ? -21.764 -0.854 13.41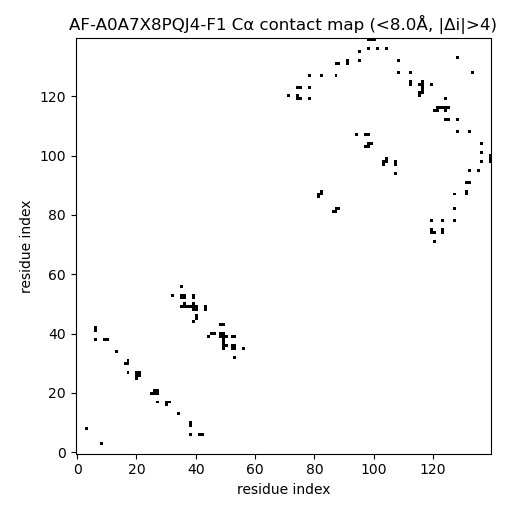8 1.00 82.81 109 ILE A N 1
ATOM 839 C CA . ILE A 1 109 ? -20.463 -1.447 13.077 1.00 82.81 109 ILE A CA 1
ATOM 840 C C . ILE A 1 109 ? -19.901 -0.779 11.822 1.00 82.81 109 ILE A C 1
ATOM 842 O O . ILE A 1 109 ? -18.745 -0.374 11.833 1.00 82.81 109 ILE A O 1
ATOM 846 N N . GLY A 1 110 ? -20.707 -0.600 10.770 1.00 85.81 110 GLY A N 1
ATOM 847 C CA . GLY A 1 110 ? -20.269 0.044 9.529 1.00 85.81 110 GLY A CA 1
ATOM 848 C C . GLY A 1 110 ? -19.804 1.490 9.726 1.00 85.81 110 GLY A C 1
ATOM 849 O O . GLY A 1 110 ? -18.745 1.870 9.227 1.00 85.81 110 GLY A O 1
ATOM 850 N N . ILE A 1 111 ? -20.547 2.288 10.499 1.00 86.81 111 ILE A N 1
ATOM 851 C CA . ILE A 1 111 ? -20.193 3.686 10.787 1.00 86.81 111 ILE A CA 1
ATOM 852 C C . ILE A 1 111 ? -18.929 3.761 11.646 1.00 86.81 111 ILE A C 1
ATOM 854 O O . ILE A 1 111 ? -17.999 4.492 11.309 1.00 86.81 111 ILE A O 1
ATOM 858 N N . VAL A 1 112 ? -18.859 2.987 12.732 1.00 83.50 112 VAL A N 1
ATOM 859 C CA . VAL A 1 112 ? -17.673 2.951 13.601 1.00 83.50 112 VAL A CA 1
ATOM 860 C C . VAL A 1 112 ? -16.453 2.464 12.813 1.00 83.50 112 VAL A C 1
ATOM 862 O O . VAL A 1 112 ? -15.382 3.057 12.911 1.00 83.50 112 VAL A O 1
ATOM 865 N N . MET A 1 113 ? -16.625 1.456 11.957 1.00 85.62 113 MET A N 1
ATOM 866 C CA . MET A 1 113 ? -15.598 0.954 11.045 1.00 85.62 113 MET A CA 1
ATOM 867 C C . MET 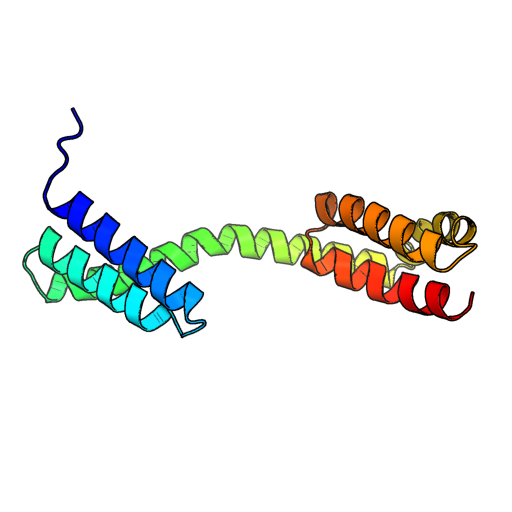A 1 113 ? -15.098 2.013 10.071 1.00 85.62 113 MET A C 1
ATOM 869 O O . MET A 1 113 ? -13.887 2.139 9.876 1.00 85.62 113 MET A O 1
ATOM 873 N N . MET A 1 114 ? -15.997 2.812 9.505 1.00 88.88 114 MET A N 1
ATOM 874 C CA . MET A 1 114 ? -15.630 3.921 8.631 1.00 88.88 114 MET A CA 1
ATOM 875 C C . MET A 1 114 ? -14.802 4.979 9.374 1.00 88.88 114 MET A C 1
ATOM 877 O O . MET A 1 114 ? -13.743 5.374 8.886 1.00 88.88 114 MET A O 1
ATOM 881 N N . PHE A 1 115 ? -15.222 5.381 10.578 1.00 86.25 115 PHE A N 1
ATOM 882 C CA . PHE A 1 115 ? -14.477 6.349 11.389 1.00 86.25 115 PHE A CA 1
ATOM 883 C C . PHE A 1 115 ? -13.098 5.827 11.805 1.00 86.25 115 PHE A C 1
ATOM 885 O O . PHE A 1 115 ? -12.104 6.530 11.638 1.00 86.25 115 PHE A O 1
ATOM 892 N N . ILE A 1 116 ? -13.004 4.592 12.301 1.00 81.06 116 ILE A N 1
ATOM 893 C CA . ILE A 1 116 ? -11.728 4.016 12.750 1.00 81.06 116 ILE A CA 1
ATOM 894 C C . ILE A 1 116 ? -10.780 3.775 11.566 1.00 81.06 116 ILE A C 1
ATOM 896 O O . ILE A 1 116 ? -9.582 4.017 11.700 1.00 81.06 116 ILE A O 1
ATOM 900 N N . SER A 1 117 ? -11.290 3.394 10.389 1.00 86.25 117 SER A N 1
ATOM 901 C CA . SER A 1 117 ? -10.470 3.210 9.176 1.00 86.25 117 SER A CA 1
ATOM 902 C C . SER A 1 117 ? -9.775 4.488 8.715 1.00 86.25 117 SER A C 1
ATOM 904 O O . SER A 1 117 ? -8.678 4.412 8.160 1.00 86.25 117 SER A O 1
ATOM 906 N N . TRP A 1 118 ? -10.380 5.654 8.961 1.00 83.25 118 TRP A N 1
ATOM 907 C CA . TRP A 1 118 ? -9.755 6.942 8.658 1.00 83.25 118 TRP A CA 1
ATOM 908 C C . TRP A 1 118 ? -8.547 7.247 9.545 1.00 83.25 118 TRP A C 1
ATOM 910 O O . TRP A 1 118 ? -7.598 7.862 9.070 1.00 83.25 118 TRP A O 1
ATOM 920 N N . PHE A 1 119 ? -8.565 6.811 10.807 1.00 78.94 119 PHE A N 1
ATOM 921 C CA . PHE A 1 119 ? -7.474 7.062 11.754 1.00 78.94 119 PHE A CA 1
ATOM 922 C C . PHE A 1 119 ? -6.400 5.967 11.734 1.00 78.94 119 PHE A C 1
ATOM 924 O O . PHE A 1 119 ? -5.213 6.272 11.808 1.00 78.94 119 PHE A O 1
ATOM 931 N N . PHE A 1 120 ? -6.802 4.698 11.634 1.00 74.69 120 PHE A N 1
ATOM 932 C CA . PHE A 1 120 ? -5.929 3.538 11.850 1.00 74.69 120 PHE A CA 1
ATOM 933 C C . PHE A 1 120 ? -5.545 2.781 10.582 1.00 74.69 120 PHE A C 1
ATOM 935 O O . PHE A 1 120 ? -4.920 1.732 10.695 1.00 74.69 120 PHE A O 1
ATOM 942 N N . TRP A 1 121 ? -5.889 3.288 9.395 1.00 78.81 121 TRP A N 1
ATOM 943 C CA . TRP A 1 121 ? -5.800 2.558 8.126 1.00 78.81 121 TRP A CA 1
ATOM 944 C C . TRP A 1 121 ? -6.862 1.437 8.018 1.00 78.81 121 TRP A C 1
ATOM 946 O O . TRP A 1 121 ? -7.188 0.785 9.014 1.00 78.81 121 TRP A O 1
ATOM 956 N N . PRO A 1 122 ? -7.408 1.150 6.817 1.00 81.88 122 PRO A N 1
ATOM 957 C CA . PRO A 1 122 ? -8.469 0.150 6.660 1.00 81.88 122 PRO A CA 1
ATOM 958 C C . PRO A 1 122 ? -8.099 -1.248 7.183 1.00 81.88 122 PRO A C 1
ATOM 960 O O . PRO A 1 122 ? -8.895 -1.894 7.854 1.00 81.88 122 PRO A O 1
ATOM 963 N N . SER A 1 123 ? -6.876 -1.714 6.908 1.00 79.06 123 SER A N 1
ATOM 964 C CA . SER A 1 123 ? -6.420 -3.069 7.258 1.00 79.06 123 SER A CA 1
ATOM 965 C C . SER A 1 123 ? -6.362 -3.332 8.779 1.00 79.06 123 SER A C 1
ATOM 967 O O . SER A 1 123 ? -6.952 -4.322 9.212 1.00 79.06 123 SER A O 1
ATOM 969 N N . PRO A 1 124 ? -5.726 -2.489 9.623 1.00 78.75 124 PRO A N 1
ATOM 970 C CA . PRO A 1 124 ? -5.796 -2.641 11.081 1.00 78.75 124 PRO A CA 1
ATOM 971 C C . PRO A 1 124 ? -7.198 -2.407 11.655 1.00 78.75 124 PRO A C 1
ATOM 973 O O . PRO A 1 124 ? -7.606 -3.130 12.561 1.00 78.75 124 PRO A O 1
ATOM 976 N N . ALA A 1 125 ? -7.968 -1.455 11.112 1.00 81.50 125 ALA A N 1
ATOM 977 C CA . ALA A 1 125 ? -9.328 -1.175 11.579 1.00 81.50 125 ALA A CA 1
ATOM 978 C C . ALA A 1 125 ? -10.251 -2.404 11.486 1.00 81.50 125 ALA A C 1
ATOM 980 O O . ALA A 1 125 ? -10.969 -2.691 12.446 1.00 81.50 125 ALA A O 1
ATOM 981 N N . VAL A 1 126 ? -10.176 -3.175 10.387 1.00 83.12 126 VAL A N 1
ATOM 982 C CA . VAL A 1 126 ? -10.945 -4.428 10.239 1.00 83.12 126 VAL A CA 1
ATOM 983 C C . VAL A 1 126 ? -10.550 -5.427 11.326 1.00 83.12 126 VAL A C 1
ATOM 985 O O . VAL A 1 126 ? -11.421 -6.051 11.923 1.00 83.12 126 VAL A O 1
ATOM 988 N N . ALA A 1 127 ? -9.251 -5.588 11.596 1.00 79.94 127 ALA A N 1
ATOM 989 C CA . ALA A 1 127 ? -8.767 -6.543 12.592 1.00 79.94 127 ALA A CA 1
ATOM 990 C C . ALA A 1 127 ? -9.207 -6.159 14.016 1.00 79.94 127 ALA A C 1
ATOM 992 O O . ALA A 1 127 ? -9.665 -7.016 14.772 1.00 79.94 127 ALA A O 1
ATOM 993 N N . LEU A 1 128 ? -9.125 -4.868 14.356 1.00 75.44 128 LEU A N 1
ATOM 994 C CA . LEU A 1 128 ? -9.536 -4.318 15.650 1.00 75.44 128 LEU A CA 1
ATOM 995 C C . LEU A 1 128 ? -11.033 -4.505 15.905 1.00 75.44 128 LEU A C 1
ATOM 997 O O . LEU A 1 128 ? -11.432 -5.026 16.946 1.00 75.44 128 LEU A O 1
ATOM 1001 N N . LEU A 1 129 ? -11.861 -4.059 14.961 1.00 80.31 129 LEU A N 1
ATOM 1002 C CA . LEU A 1 129 ? -13.314 -4.099 15.100 1.00 80.31 129 LEU A CA 1
ATOM 1003 C C . LEU A 1 129 ? -13.858 -5.508 14.914 1.00 80.31 129 LEU A C 1
ATOM 1005 O O . LEU A 1 129 ? -14.773 -5.895 15.631 1.00 80.31 129 LEU A O 1
ATOM 1009 N N . GLY A 1 130 ? -13.268 -6.294 14.015 1.00 75.81 130 GLY A N 1
ATOM 1010 C CA . GLY A 1 130 ? -13.597 -7.702 13.836 1.00 75.81 130 GLY A CA 1
ATOM 1011 C C . GLY A 1 130 ? -13.359 -8.510 15.108 1.00 75.81 130 GLY A C 1
ATOM 1012 O O . GLY A 1 130 ? -14.243 -9.252 15.507 1.00 75.81 130 GLY A O 1
ATOM 1013 N N . ALA A 1 131 ? -12.230 -8.336 15.799 1.00 74.44 131 ALA A N 1
ATOM 1014 C CA . ALA A 1 131 ? -11.956 -9.082 17.030 1.00 74.44 131 ALA A CA 1
ATOM 1015 C C . ALA A 1 131 ? -12.923 -8.741 18.183 1.00 74.44 131 ALA A C 1
ATOM 1017 O O . ALA A 1 131 ? -13.285 -9.625 18.954 1.00 74.44 131 ALA A O 1
ATOM 1018 N N . VAL A 1 132 ? -13.354 -7.478 18.294 1.00 72.44 132 VAL A N 1
ATOM 1019 C CA . VAL A 1 132 ? -14.123 -6.990 19.456 1.00 72.44 132 VAL A CA 1
ATOM 1020 C C . VAL A 1 132 ? -15.637 -6.963 19.212 1.00 72.44 132 VAL A C 1
ATOM 1022 O O . VAL A 1 132 ? -16.408 -7.292 20.109 1.00 72.44 132 VAL A O 1
ATOM 1025 N N . LEU A 1 133 ? -16.098 -6.578 18.016 1.00 72.69 133 LEU A N 1
ATOM 1026 C CA . LEU A 1 133 ? -17.529 -6.402 17.726 1.00 72.69 133 LEU A CA 1
ATOM 1027 C C . LEU A 1 133 ? -18.223 -7.659 17.192 1.00 72.69 133 LEU A C 1
ATOM 1029 O O . LEU A 1 133 ? -19.431 -7.772 17.388 1.00 72.69 133 LEU A O 1
ATOM 1033 N N . LEU A 1 134 ? -17.510 -8.603 16.556 1.00 73.62 134 LEU A N 1
ATOM 1034 C CA . LEU A 1 134 ? -18.112 -9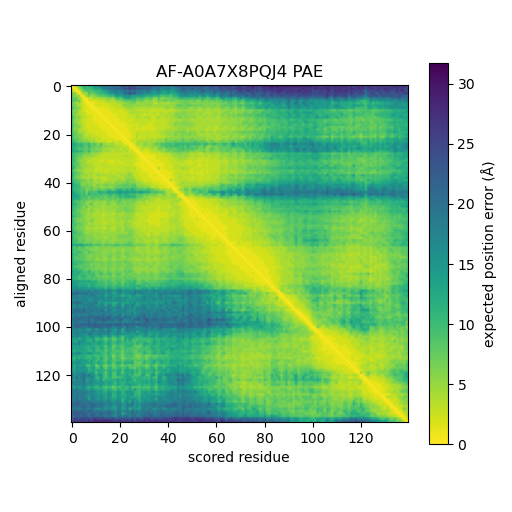.875 16.117 1.00 73.62 134 LEU A CA 1
ATOM 1035 C C . LEU A 1 134 ? -18.784 -10.658 17.254 1.00 73.62 134 LEU A C 1
ATOM 1037 O O . LEU A 1 134 ? -19.951 -10.999 17.081 1.00 73.62 134 LEU A O 1
ATOM 1041 N N . PRO A 1 135 ? -18.122 -10.944 18.395 1.00 70.12 135 PRO A N 1
ATOM 1042 C CA . PRO A 1 135 ? -18.760 -11.713 19.467 1.00 70.12 135 PRO A CA 1
ATOM 1043 C C . PRO A 1 135 ? -19.983 -10.980 20.037 1.00 70.12 135 PRO A C 1
ATOM 1045 O O . PRO A 1 135 ? -21.051 -11.560 20.189 1.00 70.12 135 PRO A O 1
ATOM 1048 N N . VAL A 1 136 ? -19.876 -9.662 20.225 1.00 68.94 136 VAL A N 1
ATOM 1049 C CA . VAL A 1 136 ? -20.970 -8.828 20.746 1.00 68.94 136 VAL A CA 1
ATOM 1050 C C . VAL A 1 136 ? -22.190 -8.802 19.818 1.00 68.94 136 VAL A C 1
ATOM 1052 O O . VAL A 1 136 ? -23.318 -8.721 20.299 1.00 68.94 136 VAL A O 1
ATOM 1055 N N . ALA A 1 137 ? -21.978 -8.834 18.501 1.00 67.88 137 ALA A N 1
ATOM 1056 C CA . ALA A 1 137 ? -23.052 -8.820 17.511 1.00 67.88 137 ALA A CA 1
ATOM 1057 C C . ALA A 1 137 ? -23.722 -10.190 17.309 1.00 67.88 137 ALA A C 1
ATOM 1059 O O . ALA A 1 137 ? -24.804 -10.241 16.734 1.00 67.88 137 ALA A O 1
ATOM 1060 N N . LEU A 1 138 ? -23.075 -11.284 17.727 1.00 69.06 138 LEU A N 1
ATOM 1061 C CA . LEU A 1 138 ? -23.632 -12.639 17.659 1.00 69.06 138 LEU A CA 1
ATOM 1062 C C . LEU A 1 138 ? -24.409 -13.008 18.931 1.00 69.06 138 LEU A C 1
ATOM 1064 O O . LEU A 1 138 ? -25.371 -13.767 18.851 1.00 69.06 138 LEU A O 1
ATOM 1068 N N . ASP A 1 139 ? -24.016 -12.451 20.079 1.00 61.19 139 ASP A N 1
ATOM 1069 C CA . ASP A 1 139 ? -24.619 -12.739 21.387 1.00 61.19 139 ASP A CA 1
ATOM 1070 C C . ASP A 1 139 ? -25.886 -11.903 21.705 1.00 61.19 139 ASP A C 1
ATOM 1072 O O . ASP A 1 139 ? -26.505 -12.104 22.756 1.00 61.19 139 ASP A O 1
ATOM 1076 N N . ARG A 1 140 ? -26.298 -10.963 20.837 1.00 52.97 140 ARG A N 1
ATOM 1077 C CA . ARG A 1 140 ? -27.512 -10.126 20.982 1.00 52.97 140 ARG A CA 1
ATOM 1078 C C . ARG A 1 140 ? -28.329 -10.032 19.702 1.00 52.97 140 ARG A C 1
ATOM 1080 O O . ARG A 1 140 ? -29.574 -10.013 19.834 1.00 52.97 140 ARG A O 1
#

Foldseek 3Di:
DPPPDPLVVLLVVLVVVLVVCVVVVHDSVVSVLVSQLVSQCVVPVDNVRSNVSSVVVVVVVCVVCVVVVVVLVVLLVVLVVCVVVCVLLVVCVVLLVQPPDLVSLVVSLVVQLVVVCVVRPNVSSCVSSVVRSVVSSVVD

pLDDT: mean 82.18, std 8.98, range [41.66, 93.56]

Solvent-accessible surface area (backbone atoms only — not comparable to full-atom values): 7838 Å² total; per-residue (Å²): 131,89,74,88,46,76,65,57,57,53,49,53,52,44,53,52,52,46,52,52,35,52,75,68,72,47,86,46,66,65,54,51,54,51,39,46,30,52,52,28,32,75,73,64,78,33,71,70,60,7,55,51,42,41,56,50,50,52,54,48,51,52,59,62,46,48,59,54,49,54,54,52,51,52,45,46,51,52,53,49,50,39,54,76,67,48,52,50,60,64,70,44,50,72,60,59,73,68,50,79,45,75,74,47,37,55,53,51,52,51,52,52,47,54,58,42,22,74,77,48,41,60,72,50,28,51,54,56,47,50,71,61,46,50,62,61,65,70,78,104

Sequence (140 aa):
MVELGLIHWAYLFFVLVIICVMIMRRDTSLVCILGIFCLGLVATASVYLSIMGVFSSLIYAIKELMGTILIISVITAMSKELLSSGINETMVYPFTKLIKSPALAYWVIGIVMMFISWFFWPSPAVALLGAVLLPVALDR